Protein AF-R5P906-F1 (afdb_monomer_lite)

Structure (mmCIF, N/CA/C/O backbone):
data_AF-R5P906-F1
#
_entry.id   AF-R5P906-F1
#
loop_
_atom_site.group_PDB
_atom_site.id
_atom_site.type_symbol
_atom_site.label_atom_id
_atom_site.label_alt_id
_atom_site.label_comp_id
_atom_site.label_asym_id
_atom_site.label_entity_id
_atom_site.label_seq_id
_atom_site.pdbx_PDB_ins_code
_atom_site.Cartn_x
_atom_site.Cartn_y
_atom_site.Cartn_z
_atom_site.occupancy
_atom_site.B_iso_or_equiv
_atom_site.auth_seq_id
_atom_site.auth_comp_id
_atom_site.auth_asym_id
_atom_site.auth_atom_id
_atom_site.pdbx_PDB_model_num
ATOM 1 N N . MET A 1 1 ? 6.357 2.096 15.323 1.00 85.06 1 MET A N 1
ATOM 2 C CA . MET A 1 1 ? 5.882 1.686 13.984 1.00 85.06 1 MET A CA 1
ATOM 3 C C . MET A 1 1 ? 6.846 2.284 12.983 1.00 85.06 1 MET A C 1
ATOM 5 O O . MET A 1 1 ? 7.236 3.421 13.202 1.00 85.06 1 MET A O 1
ATOM 9 N N . ILE A 1 2 ? 7.254 1.546 11.950 1.00 89.56 2 ILE A N 1
ATOM 10 C CA . ILE A 1 2 ? 8.003 2.144 10.835 1.00 89.56 2 ILE A CA 1
ATOM 11 C C . ILE A 1 2 ? 7.103 3.209 10.202 1.00 89.56 2 ILE A C 1
ATOM 13 O O . ILE A 1 2 ? 5.995 2.909 9.760 1.00 89.56 2 ILE A O 1
ATOM 17 N N . THR A 1 3 ? 7.550 4.458 10.242 1.00 92.94 3 THR A N 1
ATOM 18 C CA . THR A 1 3 ? 6.856 5.613 9.666 1.00 92.94 3 THR A CA 1
ATOM 19 C C . THR A 1 3 ? 7.383 5.892 8.260 1.00 92.94 3 THR A C 1
ATOM 21 O O . THR A 1 3 ? 8.373 5.289 7.845 1.00 92.94 3 THR A O 1
ATOM 24 N N . GLU A 1 4 ? 6.720 6.762 7.487 1.00 92.19 4 GLU A N 1
ATOM 25 C CA . GLU A 1 4 ? 7.110 7.004 6.084 1.00 92.19 4 GLU A CA 1
ATOM 26 C C . GLU A 1 4 ? 8.594 7.367 5.920 1.00 92.19 4 GLU A C 1
ATOM 28 O O . GLU A 1 4 ? 9.213 6.924 4.961 1.00 92.19 4 GLU A O 1
ATOM 33 N N . GLN A 1 5 ? 9.179 8.111 6.866 1.00 90.88 5 GLN A N 1
ATOM 34 C CA . GLN A 1 5 ? 10.576 8.560 6.795 1.00 90.88 5 GLN A CA 1
ATOM 35 C C . GLN A 1 5 ? 11.613 7.434 6.932 1.00 90.88 5 GLN A C 1
ATOM 37 O O . GLN A 1 5 ? 12.781 7.646 6.622 1.00 90.88 5 GLN A O 1
ATOM 42 N N . TYR A 1 6 ? 11.201 6.259 7.414 1.00 92.69 6 TYR A N 1
ATOM 43 C CA . TYR A 1 6 ? 12.075 5.099 7.610 1.00 92.69 6 TYR A CA 1
ATOM 44 C C . TYR A 1 6 ? 11.862 4.004 6.564 1.00 92.69 6 TYR A C 1
ATOM 46 O O . TYR A 1 6 ? 12.515 2.966 6.630 1.00 92.69 6 TYR A O 1
ATOM 54 N N . LYS A 1 7 ? 10.941 4.203 5.616 1.00 92.25 7 LYS A N 1
ATOM 55 C CA . LYS A 1 7 ? 10.788 3.303 4.472 1.00 92.25 7 LYS A CA 1
ATOM 56 C C . LYS A 1 7 ? 11.878 3.635 3.459 1.00 92.25 7 LYS A C 1
ATOM 58 O O . LYS A 1 7 ? 12.037 4.788 3.073 1.00 92.25 7 LYS A O 1
ATOM 63 N N . ASP A 1 8 ? 12.604 2.621 3.022 1.00 90.69 8 ASP A N 1
ATOM 64 C CA . ASP A 1 8 ? 13.882 2.768 2.318 1.00 90.69 8 ASP A CA 1
ATOM 65 C C . ASP A 1 8 ? 13.878 2.192 0.893 1.00 90.69 8 ASP A C 1
ATOM 67 O O . ASP A 1 8 ? 14.857 2.335 0.159 1.00 90.69 8 ASP A O 1
ATOM 71 N N . LYS A 1 9 ? 12.768 1.568 0.477 1.00 93.62 9 LYS A N 1
ATOM 72 C CA . LYS A 1 9 ? 12.625 0.953 -0.843 1.00 93.62 9 LYS A CA 1
ATOM 73 C C . LYS A 1 9 ? 11.361 1.396 -1.570 1.00 93.62 9 LYS A C 1
ATOM 75 O O . LYS A 1 9 ? 10.248 1.300 -1.051 1.00 93.62 9 LYS A O 1
ATOM 80 N N . VAL A 1 10 ? 11.541 1.821 -2.818 1.00 95.94 10 VAL A N 1
ATOM 81 C CA . VAL A 1 10 ? 10.464 2.188 -3.742 1.00 95.94 10 VAL A CA 1
ATOM 82 C C . VAL A 1 10 ? 10.025 0.963 -4.538 1.00 95.94 10 VAL A C 1
ATOM 84 O O . VAL A 1 10 ? 10.842 0.193 -5.037 1.00 95.94 10 VAL A O 1
ATOM 87 N N . TYR A 1 11 ? 8.718 0.793 -4.702 1.00 96.12 11 TYR A N 1
ATOM 88 C CA . TYR A 1 11 ? 8.160 -0.260 -5.539 1.00 96.12 11 TYR A CA 1
ATOM 89 C C . TYR A 1 11 ? 7.305 0.332 -6.654 1.00 96.12 11 TYR A C 1
ATOM 91 O O . TYR A 1 11 ? 6.416 1.147 -6.404 1.00 96.12 11 TYR A O 1
ATOM 99 N N . PHE A 1 12 ? 7.559 -0.113 -7.880 1.00 97.88 12 PHE A N 1
ATOM 100 C CA . PHE A 1 12 ? 6.818 0.285 -9.071 1.00 97.88 12 PHE A CA 1
ATOM 101 C C . PHE A 1 12 ? 5.917 -0.832 -9.565 1.00 97.88 12 PHE A C 1
ATOM 103 O O . PHE A 1 12 ? 6.219 -2.010 -9.413 1.00 97.88 12 PHE A O 1
ATOM 110 N N . SER A 1 13 ? 4.840 -0.481 -10.253 1.00 98.00 13 SER A N 1
ATOM 111 C CA . SER A 1 13 ? 4.048 -1.468 -10.977 1.00 98.00 13 SER A CA 1
ATOM 112 C C . SER A 1 13 ? 4.880 -2.037 -12.127 1.00 98.00 13 SER A C 1
ATOM 114 O O . SER A 1 13 ? 5.520 -1.283 -12.863 1.00 98.00 13 SER A O 1
ATOM 116 N N . GLN A 1 14 ? 4.854 -3.356 -12.334 1.00 97.69 14 GLN A N 1
ATOM 117 C CA . GLN A 1 14 ? 5.440 -3.986 -13.524 1.00 97.69 14 GLN A CA 1
ATOM 118 C C . GLN A 1 14 ? 4.865 -3.405 -14.829 1.00 97.69 14 GLN A C 1
ATOM 120 O O . GLN A 1 14 ? 5.548 -3.424 -15.858 1.00 97.69 14 GLN A O 1
ATOM 125 N N . LEU A 1 15 ? 3.646 -2.852 -14.791 1.00 98.12 15 LEU A N 1
ATOM 126 C CA . LEU A 1 15 ? 3.057 -2.146 -15.927 1.00 98.12 15 LEU A CA 1
ATOM 127 C C . LEU A 1 15 ? 3.859 -0.895 -16.298 1.00 98.12 15 LEU A C 1
ATOM 129 O O . LEU A 1 15 ? 4.104 -0.678 -17.476 1.00 98.12 15 LEU A O 1
ATOM 133 N N . LEU A 1 16 ? 4.367 -0.119 -15.328 1.00 98.25 16 LEU A N 1
ATOM 134 C CA . LEU A 1 16 ? 5.172 1.079 -15.621 1.00 98.25 16 LEU A CA 1
ATOM 135 C C . LEU A 1 16 ? 6.422 0.719 -16.434 1.00 98.25 16 LEU A C 1
ATOM 137 O O . LEU A 1 16 ? 6.729 1.367 -17.432 1.00 98.25 16 LEU A O 1
ATOM 141 N N . ARG A 1 17 ? 7.104 -0.361 -16.038 1.00 97.31 17 ARG A N 1
ATOM 142 C CA . ARG A 1 17 ? 8.279 -0.880 -16.746 1.00 97.31 17 ARG A CA 1
ATOM 143 C C . ARG A 1 17 ? 7.947 -1.397 -18.147 1.00 97.31 17 ARG A C 1
ATOM 145 O O . ARG A 1 17 ? 8.782 -1.290 -19.039 1.00 97.31 17 ARG A O 1
ATOM 152 N N . THR A 1 18 ? 6.770 -1.996 -18.322 1.00 97.69 18 THR A N 1
ATOM 153 C CA . THR A 1 18 ? 6.347 -2.605 -19.593 1.00 97.69 18 THR A CA 1
ATOM 154 C C . THR A 1 18 ? 5.855 -1.558 -20.587 1.00 97.69 18 THR A C 1
ATOM 156 O O . THR A 1 18 ? 6.287 -1.552 -21.736 1.00 97.69 18 THR A O 1
ATOM 159 N N . ASP A 1 19 ? 4.982 -0.662 -20.133 1.00 98.38 19 ASP A N 1
ATOM 160 C CA . ASP A 1 19 ? 4.242 0.262 -20.994 1.00 98.38 19 ASP A CA 1
ATOM 161 C C . ASP A 1 19 ? 5.003 1.573 -21.226 1.00 98.38 19 ASP A C 1
ATOM 163 O O . ASP A 1 19 ? 4.878 2.187 -22.286 1.00 98.38 19 ASP A O 1
ATOM 167 N N . TYR A 1 20 ? 5.834 1.984 -20.259 1.00 98.19 20 TYR A N 1
ATOM 168 C CA . TYR A 1 20 ? 6.615 3.223 -20.302 1.00 98.19 20 TYR A CA 1
ATOM 169 C C . TYR A 1 20 ? 8.098 2.980 -19.965 1.00 98.19 20 TYR A C 1
ATOM 171 O O . TYR A 1 20 ? 8.633 3.582 -19.029 1.00 98.19 20 TYR A O 1
ATOM 179 N N . PRO A 1 21 ? 8.806 2.130 -20.732 1.00 98.12 21 PRO A N 1
ATOM 180 C CA . PRO A 1 21 ? 10.154 1.675 -20.389 1.00 98.12 21 PRO A CA 1
ATOM 181 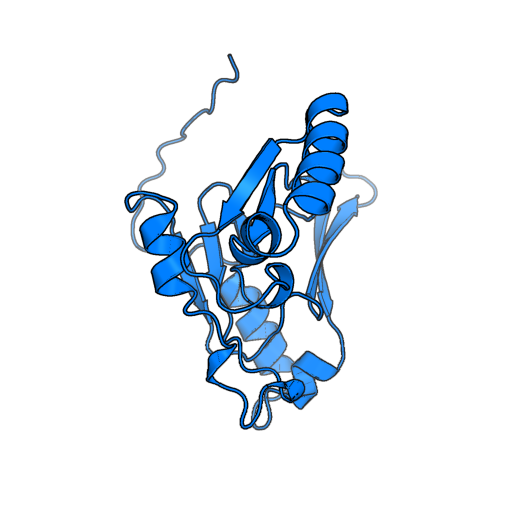C C . PRO A 1 21 ? 11.178 2.809 -20.278 1.00 98.12 21 PRO A C 1
ATOM 183 O O . PRO A 1 21 ? 12.063 2.733 -19.432 1.00 98.12 21 PRO A O 1
ATOM 186 N N . ASN A 1 22 ? 11.048 3.870 -21.084 1.00 98.50 22 ASN A N 1
ATOM 187 C CA . ASN A 1 22 ? 11.950 5.024 -21.012 1.00 98.50 22 ASN A CA 1
ATOM 188 C C . ASN A 1 22 ? 11.736 5.823 -19.720 1.00 98.50 22 ASN A C 1
ATOM 190 O O . ASN A 1 22 ? 12.699 6.101 -19.023 1.00 98.50 22 ASN A O 1
ATOM 194 N N . ILE A 1 23 ? 10.480 6.103 -19.347 1.00 98.12 23 ILE A N 1
ATOM 195 C CA . ILE A 1 23 ? 10.164 6.807 -18.092 1.00 98.12 23 ILE A CA 1
ATOM 196 C C . ILE A 1 23 ? 10.630 5.977 -16.894 1.00 98.12 23 ILE A C 1
ATOM 198 O O . ILE A 1 23 ? 11.262 6.505 -15.986 1.00 98.12 23 ILE A O 1
ATOM 202 N N . TYR A 1 24 ? 10.342 4.671 -16.900 1.00 98.38 24 TYR A N 1
ATOM 203 C CA . TYR A 1 24 ? 10.804 3.761 -15.856 1.00 98.38 24 TYR A CA 1
ATOM 204 C C . TYR A 1 24 ? 12.331 3.788 -15.729 1.00 98.38 24 TYR A C 1
ATOM 206 O O . TYR A 1 24 ? 12.849 3.924 -14.625 1.00 98.38 24 TYR A O 1
ATOM 214 N N . LYS A 1 25 ? 13.045 3.708 -16.859 1.00 98.44 25 LYS A N 1
ATOM 215 C CA . LYS A 1 25 ? 14.506 3.774 -16.898 1.00 98.44 25 LYS A CA 1
ATOM 216 C C . LYS A 1 25 ? 15.024 5.091 -16.313 1.00 98.44 25 LYS A C 1
ATOM 218 O O . LYS A 1 25 ? 15.851 5.039 -15.411 1.00 98.44 25 LYS A O 1
ATOM 223 N N . ASP A 1 26 ? 14.523 6.230 -16.783 1.00 98.56 26 ASP A N 1
ATOM 224 C CA . ASP A 1 26 ? 14.986 7.551 -16.343 1.00 98.56 26 ASP A CA 1
ATOM 225 C C . ASP A 1 26 ? 14.769 7.742 -14.830 1.00 98.56 26 ASP A C 1
ATOM 227 O O . ASP A 1 26 ? 15.641 8.242 -14.121 1.00 98.56 26 ASP A O 1
ATOM 231 N N . VAL A 1 27 ? 13.626 7.285 -14.303 1.00 98.12 27 VAL A N 1
ATOM 232 C CA . VAL A 1 27 ? 13.343 7.323 -12.859 1.00 98.12 27 VAL A CA 1
ATOM 233 C C . VAL A 1 27 ? 14.281 6.394 -12.083 1.00 98.12 27 VAL A C 1
ATOM 235 O O . VAL A 1 27 ? 14.812 6.806 -11.054 1.00 98.12 27 VAL A O 1
ATOM 238 N N . CYS A 1 28 ? 14.518 5.167 -12.558 1.00 98.38 28 CYS A N 1
ATOM 239 C CA . CYS A 1 28 ? 15.465 4.243 -11.928 1.00 98.38 28 CYS A CA 1
ATOM 240 C C . CYS A 1 28 ? 16.887 4.814 -11.895 1.00 98.38 28 CYS A C 1
ATOM 242 O O . CYS A 1 28 ? 17.522 4.745 -10.851 1.00 98.38 28 CYS A O 1
ATOM 244 N N . GLU A 1 29 ? 17.358 5.439 -12.978 1.00 98.62 29 GLU A N 1
ATOM 245 C CA . GLU A 1 29 ? 18.683 6.073 -13.020 1.00 98.62 29 GLU A CA 1
ATOM 246 C C . GLU A 1 29 ? 18.814 7.192 -11.973 1.00 98.62 29 GLU A C 1
ATOM 248 O O . GLU A 1 29 ? 19.851 7.312 -11.320 1.00 98.62 29 GLU A O 1
ATOM 253 N N . ILE A 1 30 ? 17.752 7.977 -11.751 1.00 98.38 30 ILE A N 1
ATOM 254 C CA . ILE A 1 30 ? 17.718 8.994 -10.688 1.00 98.38 30 ILE A CA 1
ATOM 255 C C . ILE A 1 30 ? 17.772 8.341 -9.301 1.00 98.38 30 ILE A C 1
ATOM 257 O O . ILE A 1 30 ? 18.510 8.814 -8.436 1.00 98.38 30 ILE A O 1
ATOM 261 N N . LEU A 1 31 ? 17.006 7.274 -9.064 1.00 98.12 31 LEU A N 1
ATOM 262 C CA . LEU A 1 31 ? 17.007 6.570 -7.777 1.00 98.12 31 LEU A CA 1
ATOM 263 C C . LEU A 1 31 ? 18.367 5.922 -7.487 1.00 98.12 31 LEU A C 1
ATOM 265 O O . LEU A 1 31 ? 18.889 6.089 -6.385 1.00 98.12 31 LEU A O 1
ATOM 269 N N . ASP A 1 32 ? 18.972 5.279 -8.487 1.00 98.25 32 ASP A N 1
ATOM 270 C CA . ASP A 1 32 ? 20.304 4.673 -8.404 1.00 98.25 32 ASP A CA 1
ATOM 271 C C . ASP A 1 32 ? 21.371 5.724 -8.080 1.00 98.25 32 ASP A C 1
ATOM 273 O O . ASP A 1 32 ? 22.176 5.534 -7.169 1.00 98.25 32 ASP A O 1
ATOM 277 N N . ALA A 1 33 ? 21.336 6.881 -8.752 1.00 98.38 33 ALA A N 1
ATOM 278 C CA . ALA A 1 33 ? 22.256 7.988 -8.485 1.00 98.38 33 ALA A CA 1
ATOM 279 C C . ALA A 1 33 ? 22.145 8.545 -7.051 1.00 98.38 33 ALA A C 1
ATOM 281 O O . ALA A 1 33 ? 23.096 9.147 -6.551 1.00 98.38 33 ALA A O 1
ATOM 282 N N . ASN A 1 34 ? 21.005 8.336 -6.385 1.00 97.12 34 ASN A N 1
ATOM 283 C CA . ASN A 1 34 ? 20.751 8.750 -5.005 1.00 97.12 34 ASN A CA 1
ATOM 284 C C . ASN A 1 34 ? 20.813 7.586 -3.997 1.00 97.12 34 ASN A C 1
ATOM 286 O O . ASN A 1 34 ? 20.488 7.787 -2.829 1.00 97.12 34 ASN A O 1
ATOM 290 N N . ASN A 1 35 ? 21.252 6.391 -4.413 1.00 96.88 35 ASN A N 1
ATOM 291 C CA . ASN A 1 35 ? 21.312 5.178 -3.586 1.00 96.88 35 ASN A CA 1
ATOM 292 C C . ASN A 1 35 ? 19.962 4.786 -2.950 1.00 96.88 35 ASN A C 1
ATOM 294 O O . ASN A 1 35 ? 19.921 4.284 -1.827 1.00 96.88 35 ASN A O 1
ATOM 298 N N . VAL A 1 36 ? 18.852 5.018 -3.653 1.00 96.75 36 VAL A N 1
ATOM 299 C CA . VAL A 1 36 ? 17.513 4.619 -3.201 1.00 96.75 36 VAL A CA 1
ATOM 300 C C . VAL A 1 36 ? 17.177 3.255 -3.788 1.00 96.75 36 VAL A C 1
ATOM 302 O O . VAL A 1 36 ? 17.138 3.101 -5.006 1.00 96.75 36 VAL A O 1
ATOM 305 N N . ALA A 1 37 ? 16.903 2.261 -2.941 1.00 96.94 37 ALA A N 1
ATOM 306 C CA . ALA A 1 37 ? 16.540 0.929 -3.411 1.00 96.94 37 ALA A CA 1
ATOM 307 C C . ALA A 1 37 ? 15.205 0.956 -4.173 1.00 96.94 37 ALA A C 1
ATOM 309 O O . ALA A 1 37 ? 14.240 1.595 -3.742 1.00 96.94 37 ALA A O 1
ATOM 310 N N . HIS A 1 38 ? 15.112 0.218 -5.282 1.00 97.38 38 HIS A N 1
ATOM 311 C CA . HIS A 1 38 ? 13.871 0.106 -6.051 1.00 97.38 38 HIS A CA 1
ATOM 312 C C . HIS A 1 38 ? 13.668 -1.265 -6.699 1.00 97.38 38 HIS A C 1
ATOM 314 O O . HIS A 1 38 ? 14.620 -2.005 -6.938 1.00 97.38 38 HIS A O 1
ATOM 320 N N . GLU A 1 39 ? 12.406 -1.635 -6.934 1.00 96.19 39 GLU A N 1
ATOM 321 C CA . GLU A 1 39 ? 12.026 -2.869 -7.637 1.00 96.19 39 GLU A CA 1
ATOM 322 C C . GLU A 1 39 ? 10.616 -2.770 -8.252 1.00 96.19 39 GLU A C 1
ATOM 324 O O . GLU A 1 39 ? 9.835 -1.869 -7.942 1.00 96.19 39 GLU A O 1
ATOM 329 N N . THR A 1 40 ? 10.258 -3.718 -9.119 1.00 97.00 40 THR A N 1
ATOM 330 C CA . THR A 1 40 ? 8.905 -3.865 -9.672 1.00 97.00 40 THR A CA 1
ATOM 331 C C . THR A 1 40 ? 8.062 -4.905 -8.935 1.00 97.00 40 THR A C 1
ATOM 333 O O . THR A 1 40 ? 8.505 -6.023 -8.682 1.00 97.00 40 THR A O 1
ATOM 336 N N . LEU A 1 41 ? 6.794 -4.577 -8.706 1.00 96.69 41 LEU A N 1
ATOM 337 C CA . LEU A 1 41 ? 5.753 -5.473 -8.225 1.00 96.69 41 LEU A CA 1
ATOM 338 C C . LEU A 1 41 ? 5.193 -6.312 -9.382 1.00 96.69 41 LEU A C 1
ATOM 340 O O . LEU A 1 41 ? 4.636 -5.748 -10.336 1.00 96.69 41 LEU A O 1
ATOM 344 N N . PRO A 1 42 ? 5.277 -7.650 -9.308 1.00 95.31 42 PRO A N 1
ATOM 345 C CA . PRO A 1 42 ? 4.731 -8.531 -10.332 1.00 95.31 42 PRO A CA 1
ATOM 346 C C . PRO A 1 42 ? 3.199 -8.575 -10.264 1.00 95.31 42 PRO A C 1
ATOM 348 O O . PRO A 1 42 ? 2.612 -8.237 -9.244 1.00 95.31 42 PRO A O 1
ATOM 351 N N . LEU A 1 43 ? 2.545 -9.069 -11.322 1.00 96.25 43 LEU A N 1
ATOM 352 C CA . LEU A 1 43 ? 1.093 -9.348 -11.354 1.00 96.25 43 LEU A CA 1
ATOM 353 C C . LEU A 1 43 ? 0.184 -8.135 -11.073 1.00 96.25 43 LEU A C 1
ATOM 355 O O . LEU A 1 43 ? -0.978 -8.290 -10.694 1.00 96.25 43 LEU A O 1
ATOM 359 N N . THR A 1 44 ? 0.709 -6.934 -11.275 1.00 97.25 44 THR A N 1
ATOM 360 C CA . THR A 1 44 ? -0.009 -5.676 -11.096 1.00 97.25 44 THR A CA 1
ATOM 361 C C . THR A 1 44 ? -0.980 -5.429 -12.247 1.00 97.25 44 THR A C 1
ATOM 363 O O . THR A 1 44 ? -0.700 -5.763 -13.399 1.00 97.25 44 THR A O 1
ATOM 366 N N . LYS A 1 45 ? -2.152 -4.874 -11.924 1.00 96.50 45 LYS A N 1
ATOM 367 C CA . LYS A 1 45 ? -3.184 -4.462 -12.893 1.00 96.50 45 LYS A CA 1
ATOM 368 C C . LYS A 1 45 ? -3.435 -2.952 -12.903 1.00 96.50 45 LYS A C 1
ATOM 370 O O . LYS A 1 45 ? -4.199 -2.473 -13.737 1.00 96.50 45 LYS A O 1
ATOM 375 N N . ASP A 1 46 ? -2.777 -2.238 -11.995 1.00 94.81 46 ASP A N 1
ATOM 376 C CA . ASP A 1 46 ? -2.802 -0.786 -11.867 1.00 94.81 46 ASP A CA 1
ATOM 377 C C . ASP A 1 46 ? -1.369 -0.261 -11.656 1.00 94.81 46 ASP A C 1
ATOM 379 O O . ASP A 1 46 ? -0.471 -1.009 -11.250 1.00 94.81 46 ASP A O 1
ATOM 383 N N . TYR A 1 47 ? -1.143 1.017 -11.951 1.00 95.38 47 TYR A N 1
ATOM 384 C CA . TYR A 1 47 ? 0.115 1.725 -11.726 1.00 95.38 47 TYR A CA 1
ATOM 385 C C . TYR A 1 47 ? 0.239 2.240 -10.283 1.00 95.38 47 TYR A C 1
ATOM 387 O O . TYR A 1 47 ? 1.355 2.339 -9.765 1.00 95.38 47 TYR A O 1
ATOM 395 N N . TRP A 1 48 ? -0.884 2.531 -9.616 1.00 94.50 48 TRP A N 1
ATOM 396 C CA . TRP A 1 48 ? -0.941 3.192 -8.304 1.00 94.50 48 TRP A CA 1
ATOM 397 C C . TRP A 1 48 ? -0.656 2.241 -7.133 1.00 94.50 48 TRP A C 1
ATOM 399 O O . TRP A 1 48 ? -1.504 1.972 -6.288 1.00 94.50 48 TRP A O 1
ATOM 409 N N . CYS A 1 49 ? 0.579 1.741 -7.061 1.00 95.44 49 CYS A N 1
ATOM 410 C CA . CYS A 1 49 ? 1.019 0.754 -6.064 1.00 95.44 49 CYS A CA 1
ATOM 411 C C . CYS A 1 49 ? 0.752 1.183 -4.623 1.00 95.44 49 CYS A C 1
ATOM 413 O O . CYS A 1 49 ? 0.408 0.354 -3.786 1.00 95.44 49 CYS A O 1
ATOM 415 N N . ARG A 1 50 ? 0.900 2.484 -4.349 1.00 94.62 50 ARG A N 1
ATOM 416 C CA . ARG A 1 50 ? 0.637 3.079 -3.038 1.00 94.62 50 ARG A CA 1
ATOM 417 C C . ARG A 1 50 ? -0.782 2.797 -2.558 1.00 94.62 50 ARG A C 1
ATOM 419 O O . ARG A 1 50 ? -0.952 2.613 -1.362 1.00 94.62 50 ARG A O 1
ATOM 426 N N . ASP A 1 51 ? -1.761 2.761 -3.457 1.00 94.69 51 ASP A N 1
ATOM 427 C CA . ASP A 1 51 ? -3.166 2.697 -3.072 1.00 94.69 51 ASP A CA 1
ATOM 428 C C . ASP A 1 51 ? -3.595 1.298 -2.635 1.00 94.69 51 ASP A C 1
ATOM 430 O O . ASP A 1 51 ? -4.377 1.181 -1.694 1.00 94.69 51 ASP A O 1
ATOM 434 N N . TYR A 1 52 ? -3.057 0.252 -3.267 1.00 95.31 52 TYR A N 1
ATOM 435 C CA . TYR A 1 52 ? -3.458 -1.129 -2.993 1.00 95.31 52 TYR A CA 1
ATOM 436 C C . TYR A 1 52 ? -2.447 -1.933 -2.171 1.00 95.31 52 TYR A C 1
ATOM 438 O O . TYR A 1 52 ? -2.816 -2.958 -1.599 1.00 95.31 52 TYR A O 1
ATOM 446 N N . MET A 1 53 ? -1.168 -1.539 -2.125 1.00 95.56 53 MET A N 1
ATOM 447 C CA . MET A 1 53 ? -0.167 -2.334 -1.411 1.00 95.56 53 MET A CA 1
ATOM 448 C C . MET A 1 53 ? -0.297 -2.197 0.112 1.00 95.56 53 MET A C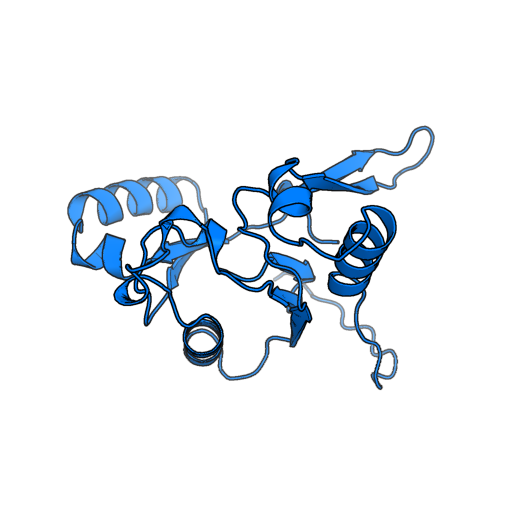 1
ATOM 450 O O . MET A 1 53 ? -0.620 -1.119 0.614 1.00 95.56 53 MET A O 1
ATOM 454 N N . PRO A 1 54 ? 0.013 -3.262 0.873 1.00 95.06 54 PRO A N 1
ATOM 455 C CA . PRO A 1 54 ? -0.047 -3.230 2.327 1.00 95.06 54 PRO A CA 1
ATOM 456 C C . PRO A 1 54 ? 0.916 -2.201 2.936 1.00 95.06 54 PRO A C 1
ATOM 458 O O . PRO A 1 54 ? 2.040 -2.012 2.466 1.00 95.06 54 PRO A O 1
ATOM 461 N N . ILE A 1 55 ? 0.511 -1.580 4.042 1.00 94.62 55 ILE A N 1
ATOM 462 C CA . ILE A 1 55 ? 1.323 -0.594 4.760 1.00 94.62 55 ILE A CA 1
ATOM 463 C C . ILE A 1 55 ? 2.292 -1.318 5.692 1.00 94.62 55 ILE A C 1
ATOM 465 O O . ILE A 1 55 ? 1.868 -1.981 6.640 1.00 94.62 55 ILE A O 1
ATOM 469 N N . GLN A 1 56 ? 3.593 -1.163 5.454 1.00 93.38 56 GLN A N 1
ATOM 470 C CA . GLN A 1 56 ? 4.629 -1.656 6.360 1.00 93.38 56 GLN A CA 1
ATOM 471 C C . GLN A 1 56 ? 4.583 -0.897 7.689 1.00 93.38 56 GLN A C 1
ATOM 473 O O . GLN A 1 56 ? 4.596 0.334 7.702 1.00 93.38 56 GLN A O 1
ATOM 478 N N . TYR A 1 57 ? 4.560 -1.631 8.800 1.00 92.44 57 TYR A N 1
ATOM 479 C CA . TYR A 1 57 ? 4.574 -1.051 10.147 1.00 92.44 57 TYR A CA 1
ATOM 480 C C . TYR A 1 57 ? 5.673 -1.619 11.054 1.00 92.44 57 TYR A C 1
ATOM 482 O O . TYR A 1 57 ? 5.956 -1.045 12.112 1.00 92.44 57 TYR A O 1
ATOM 490 N N . ALA A 1 58 ? 6.325 -2.698 10.616 1.00 91.81 58 ALA A N 1
ATOM 491 C CA . ALA A 1 58 ? 7.591 -3.231 11.119 1.00 91.81 58 ALA A CA 1
ATOM 492 C C . ALA A 1 58 ? 8.334 -3.948 9.970 1.00 91.81 58 ALA A C 1
ATOM 494 O O . ALA A 1 58 ? 7.760 -4.113 8.897 1.00 91.81 58 ALA A O 1
ATOM 495 N N . CYS A 1 59 ? 9.585 -4.371 10.190 1.00 87.81 59 CYS A N 1
ATOM 496 C CA . CYS A 1 59 ? 10.482 -4.904 9.149 1.00 87.81 59 CYS A CA 1
ATOM 497 C C . CYS A 1 59 ? 9.804 -5.915 8.198 1.00 87.81 59 CYS A C 1
ATOM 499 O O . CYS A 1 59 ? 9.785 -5.715 6.987 1.00 87.81 59 CYS A O 1
ATOM 501 N N . ASP A 1 60 ? 9.151 -6.935 8.750 1.00 88.81 60 ASP A N 1
ATOM 502 C CA . ASP A 1 60 ? 8.478 -8.023 8.033 1.00 88.81 60 ASP A CA 1
ATOM 503 C C . ASP A 1 60 ? 6.945 -7.986 8.172 1.00 88.81 60 ASP A C 1
ATOM 505 O O . ASP A 1 60 ? 6.266 -8.953 7.813 1.00 88.81 60 ASP A O 1
ATOM 509 N N . ARG A 1 61 ? 6.384 -6.892 8.712 1.00 92.00 61 ARG A N 1
ATOM 510 C CA . ARG A 1 61 ? 4.961 -6.810 9.079 1.00 92.00 61 ARG A CA 1
ATOM 511 C C . ARG A 1 61 ? 4.227 -5.720 8.329 1.00 92.00 61 ARG A C 1
ATOM 513 O O . ARG A 1 61 ? 4.621 -4.550 8.347 1.00 92.00 61 ARG A O 1
ATOM 520 N N . PHE A 1 62 ? 3.106 -6.119 7.748 1.00 93.81 62 PHE A N 1
ATOM 521 C CA . PHE A 1 62 ? 2.317 -5.290 6.858 1.00 93.81 62 PHE A CA 1
ATOM 522 C C . PHE A 1 62 ? 0.837 -5.327 7.227 1.00 93.81 62 PHE A C 1
ATOM 524 O O . PHE A 1 62 ? 0.307 -6.374 7.585 1.00 93.81 62 PHE A O 1
ATOM 531 N N . SER A 1 63 ? 0.165 -4.187 7.121 1.00 94.75 63 SER A N 1
ATOM 532 C CA . SER A 1 63 ? -1.282 -4.064 7.280 1.00 94.75 63 SER A CA 1
ATOM 533 C C . SER A 1 63 ? -1.922 -3.923 5.906 1.00 94.75 63 SER A C 1
ATOM 535 O O . SER A 1 63 ? -1.696 -2.924 5.222 1.00 94.75 63 SER A O 1
ATOM 537 N N . GLN A 1 64 ? -2.714 -4.911 5.500 1.00 95.44 64 GLN A N 1
ATOM 538 C CA . GLN A 1 64 ? -3.445 -4.901 4.237 1.00 95.44 64 GLN A CA 1
ATOM 539 C C . GLN A 1 64 ? -4.896 -4.499 4.483 1.00 95.44 64 GLN A C 1
ATOM 541 O O . GLN A 1 64 ? -5.598 -5.127 5.275 1.00 95.44 64 GLN A O 1
ATOM 546 N N . PHE A 1 65 ? -5.340 -3.462 3.783 1.00 96.69 65 PHE A N 1
ATOM 547 C CA . PHE A 1 65 ? -6.726 -3.008 3.774 1.00 96.69 65 PHE A CA 1
ATOM 548 C C . PHE A 1 65 ? -7.438 -3.503 2.514 1.00 96.69 65 PHE A C 1
ATOM 550 O O . PHE A 1 65 ? -6.805 -3.966 1.561 1.00 96.69 65 PHE A O 1
ATOM 557 N N . VAL A 1 66 ? -8.766 -3.429 2.511 1.00 95.62 66 VAL A N 1
ATOM 558 C CA . VAL A 1 66 ? -9.564 -3.762 1.334 1.00 95.62 66 VAL A CA 1
ATOM 559 C C . VAL A 1 66 ? -9.410 -2.637 0.315 1.00 95.62 66 VAL A C 1
ATOM 561 O O . VAL A 1 66 ? -9.929 -1.542 0.515 1.00 95.62 66 VAL A O 1
ATOM 564 N N . TYR A 1 67 ? -8.719 -2.917 -0.788 1.00 94.25 67 TYR A N 1
ATOM 565 C CA . TYR A 1 67 ? -8.643 -2.000 -1.921 1.00 94.25 67 TYR A CA 1
ATOM 566 C C . TYR A 1 67 ? -9.897 -2.142 -2.790 1.00 94.25 67 TYR A C 1
ATOM 568 O O . TYR A 1 67 ? -10.046 -3.111 -3.539 1.00 94.25 67 TYR A O 1
ATOM 576 N N . ASN A 1 68 ? -10.823 -1.197 -2.647 1.00 91.75 68 ASN A N 1
ATOM 577 C CA . ASN A 1 68 ? -12.067 -1.139 -3.414 1.00 91.75 68 ASN A CA 1
ATOM 578 C C . ASN A 1 68 ? -12.497 0.321 -3.641 1.00 91.75 68 ASN A C 1
ATOM 580 O O . ASN A 1 68 ? -13.555 0.735 -3.155 1.00 91.75 68 ASN A O 1
ATOM 584 N N . PRO A 1 69 ? -11.672 1.116 -4.342 1.00 88.94 69 PRO A N 1
ATOM 585 C CA . PRO A 1 69 ? -11.951 2.526 -4.537 1.00 88.94 69 PRO A CA 1
ATOM 586 C C . PRO A 1 69 ? -13.211 2.735 -5.377 1.00 88.94 69 PRO A C 1
ATOM 588 O O . PRO A 1 69 ? -13.457 2.050 -6.377 1.00 88.94 69 PRO A O 1
ATOM 591 N N . ASP A 1 70 ? -13.984 3.757 -5.024 1.00 88.62 70 ASP A N 1
ATOM 592 C CA . ASP A 1 70 ? -15.191 4.149 -5.752 1.00 88.62 70 ASP A CA 1
ATOM 593 C C . ASP A 1 70 ? -14.957 4.429 -7.249 1.00 88.62 70 ASP A C 1
ATOM 595 O O . ASP A 1 70 ? -15.813 4.102 -8.076 1.00 88.62 70 ASP A O 1
ATOM 599 N N . TYR A 1 71 ? -13.789 4.958 -7.614 1.00 87.62 71 TYR A N 1
ATOM 600 C CA . TYR A 1 71 ? -13.419 5.276 -8.994 1.00 87.62 71 TYR A CA 1
ATOM 601 C C . TYR A 1 71 ? -13.140 4.043 -9.879 1.00 87.62 71 TYR A C 1
ATOM 603 O O . TYR A 1 71 ? -13.082 4.181 -11.109 1.00 87.62 71 TYR A O 1
ATOM 611 N N . LEU A 1 72 ? -13.004 2.842 -9.297 1.00 91.69 72 LEU A N 1
ATOM 612 C CA . LEU A 1 72 ? -12.871 1.573 -10.031 1.00 91.69 72 LEU A CA 1
ATOM 613 C C . LEU A 1 72 ? -14.167 0.753 -10.099 1.00 91.69 72 LEU A C 1
ATOM 615 O O . LEU A 1 72 ? -14.153 -0.338 -10.675 1.00 91.69 72 LEU A O 1
ATOM 619 N N . LYS A 1 73 ? -15.299 1.265 -9.598 1.00 91.19 73 LYS A N 1
ATOM 620 C CA . LYS A 1 73 ? -16.609 0.608 -9.760 1.00 91.19 73 LYS A CA 1
ATOM 621 C C . LYS A 1 73 ? -16.924 0.385 -11.248 1.00 91.19 73 LYS A C 1
ATOM 623 O O . LYS A 1 73 ? -16.898 1.326 -12.043 1.00 91.19 73 LYS A O 1
ATOM 628 N N . GLY A 1 74 ? -17.207 -0.859 -11.638 1.00 94.50 74 GLY A N 1
ATOM 629 C CA . GLY A 1 74 ? -17.428 -1.263 -13.033 1.00 94.50 74 GLY A CA 1
ATOM 630 C C . GLY A 1 74 ? -16.150 -1.389 -13.874 1.00 94.50 74 GLY A C 1
ATOM 631 O O . GLY A 1 74 ? -16.224 -1.564 -15.094 1.00 94.50 74 GLY A O 1
ATOM 632 N N . LYS A 1 75 ? -14.970 -1.260 -13.257 1.00 94.56 75 LYS A N 1
ATOM 633 C CA . LYS A 1 75 ? -13.653 -1.394 -13.894 1.00 94.56 75 LYS A CA 1
ATOM 634 C C . LYS A 1 75 ? -12.746 -2.351 -13.117 1.00 94.56 75 LYS A C 1
ATOM 636 O O . LYS A 1 75 ? -11.529 -2.178 -13.070 1.00 94.56 75 LYS A O 1
ATOM 641 N N . GLU A 1 76 ? -13.328 -3.414 -12.575 1.00 93.06 76 GLU A N 1
ATOM 642 C CA . GLU A 1 76 ? -12.697 -4.384 -11.671 1.00 93.06 76 GLU A CA 1
ATOM 643 C C . GLU A 1 76 ? -11.479 -5.082 -12.296 1.00 93.06 76 GLU A C 1
ATOM 645 O O . GLU A 1 76 ? -10.603 -5.587 -11.595 1.00 93.06 76 GLU A O 1
ATOM 650 N N . LYS A 1 77 ? -11.367 -5.071 -13.631 1.00 94.19 77 LYS A N 1
ATOM 651 C CA . LYS A 1 77 ? -10.186 -5.562 -14.353 1.00 94.19 77 LYS A CA 1
ATOM 652 C C . LYS A 1 77 ? -8.885 -4.838 -13.980 1.00 94.19 77 LYS A C 1
ATOM 654 O O . LYS A 1 77 ? -7.830 -5.431 -14.176 1.00 94.19 77 LYS A O 1
ATOM 659 N N . TYR A 1 78 ? -8.952 -3.614 -13.449 1.00 93.81 78 TYR A N 1
ATOM 660 C CA . TYR A 1 78 ? -7.784 -2.865 -12.968 1.00 93.81 78 TYR A CA 1
ATOM 661 C C . TYR A 1 78 ? -7.479 -3.113 -11.482 1.00 93.81 78 TYR A C 1
ATOM 663 O O . TYR A 1 78 ? -6.435 -2.699 -10.998 1.00 93.81 78 TYR A O 1
ATOM 671 N N . ILE A 1 79 ? -8.326 -3.850 -10.754 1.00 94.88 79 ILE A N 1
ATOM 672 C CA . ILE A 1 79 ? -8.070 -4.169 -9.345 1.00 94.88 79 ILE A CA 1
ATOM 673 C C . ILE A 1 79 ? -6.988 -5.256 -9.257 1.00 94.88 79 ILE A C 1
ATOM 675 O O . ILE A 1 79 ? -7.162 -6.403 -9.708 1.00 94.88 79 ILE A O 1
ATOM 679 N N . THR A 1 80 ? -5.846 -4.871 -8.685 1.00 95.69 80 THR A N 1
ATOM 680 C CA . THR A 1 80 ? -4.709 -5.758 -8.418 1.00 95.69 80 THR A CA 1
ATOM 681 C C . THR A 1 80 ? -5.043 -6.723 -7.280 1.00 95.69 80 THR A C 1
ATOM 683 O O . THR A 1 80 ? -5.572 -6.330 -6.246 1.00 95.69 80 THR A O 1
ATOM 686 N N . ASP A 1 81 ? -4.714 -8.002 -7.465 1.00 95.19 81 ASP A N 1
ATOM 687 C CA . ASP A 1 81 ? -4.846 -9.030 -6.427 1.00 95.19 81 ASP A CA 1
ATOM 688 C C . ASP A 1 81 ? -3.595 -9.008 -5.539 1.00 95.19 81 ASP A C 1
ATOM 690 O O . ASP A 1 81 ? -2.565 -9.601 -5.871 1.00 95.19 81 ASP A O 1
ATOM 694 N N . VAL A 1 82 ? -3.681 -8.255 -4.445 1.00 94.50 82 VAL A N 1
ATOM 695 C CA . VAL A 1 82 ? -2.552 -7.923 -3.566 1.00 94.50 82 VAL A CA 1
ATOM 696 C C . VAL A 1 82 ? -1.923 -9.168 -2.940 1.00 94.50 82 VAL A C 1
ATOM 698 O O . VAL A 1 82 ? -0.698 -9.278 -2.900 1.00 94.50 82 VAL A O 1
ATOM 701 N N . ASP A 1 83 ? -2.731 -10.153 -2.543 1.00 93.06 83 ASP A N 1
ATOM 702 C CA . ASP A 1 83 ? -2.229 -11.395 -1.945 1.00 93.06 83 ASP A CA 1
ATOM 703 C C . ASP A 1 83 ? -1.357 -12.178 -2.940 1.00 93.06 83 ASP A C 1
ATOM 705 O O . ASP A 1 83 ? -0.313 -12.730 -2.573 1.00 93.06 83 ASP A O 1
ATOM 709 N N . LYS A 1 84 ? -1.730 -12.192 -4.230 1.00 93.88 84 LYS A N 1
ATOM 710 C CA . LYS A 1 84 ? -0.897 -12.797 -5.283 1.00 93.88 84 LYS A CA 1
ATOM 711 C C . LYS A 1 84 ? 0.406 -12.037 -5.508 1.00 93.88 84 LYS A C 1
ATOM 713 O O . LYS A 1 84 ? 1.431 -12.688 -5.722 1.00 93.88 84 LYS A O 1
ATOM 718 N N . VAL A 1 85 ? 0.379 -10.701 -5.466 1.00 94.56 85 VAL A N 1
ATOM 719 C CA . VAL A 1 85 ? 1.594 -9.872 -5.563 1.00 94.56 85 VAL A CA 1
ATOM 720 C C . VAL A 1 85 ? 2.538 -10.206 -4.407 1.00 94.56 85 VAL A C 1
ATOM 722 O O . VAL A 1 85 ? 3.671 -10.624 -4.651 1.00 94.56 85 VAL A O 1
ATOM 725 N N . MET A 1 86 ? 2.050 -10.123 -3.165 1.00 91.56 86 MET A N 1
ATOM 726 C CA . MET A 1 86 ? 2.829 -10.379 -1.947 1.00 91.56 86 MET A CA 1
ATOM 727 C C . MET A 1 86 ? 3.446 -11.783 -1.947 1.00 91.56 86 MET A C 1
ATOM 729 O O . MET A 1 86 ? 4.645 -11.936 -1.711 1.00 91.56 86 MET A O 1
ATOM 733 N N . LYS A 1 87 ? 2.663 -12.810 -2.307 1.00 90.75 87 LYS A N 1
ATOM 734 C CA . LYS A 1 87 ? 3.139 -14.200 -2.408 1.00 90.75 87 LYS A CA 1
ATOM 735 C C . LYS A 1 87 ? 4.235 -14.389 -3.461 1.00 90.75 87 LYS A C 1
ATOM 737 O O . LYS A 1 87 ? 5.074 -15.277 -3.321 1.00 90.75 87 LYS A O 1
ATOM 742 N N . LYS A 1 88 ? 4.210 -13.610 -4.547 1.00 90.38 88 LYS A N 1
ATOM 743 C CA . LYS A 1 88 ? 5.195 -13.711 -5.631 1.00 90.38 88 LYS A CA 1
ATOM 744 C C . LYS A 1 88 ? 6.492 -12.973 -5.309 1.00 90.38 88 LYS A C 1
ATOM 746 O O . LYS A 1 88 ? 7.542 -13.437 -5.745 1.00 90.38 88 LYS A O 1
ATOM 751 N N . MET A 1 89 ? 6.417 -11.855 -4.587 1.00 84.69 89 MET A N 1
ATOM 752 C CA . MET A 1 89 ? 7.588 -11.055 -4.226 1.00 84.69 89 MET A CA 1
ATOM 753 C C . MET A 1 89 ? 8.539 -11.799 -3.295 1.00 84.69 89 MET A C 1
ATOM 755 O O . MET A 1 89 ? 9.749 -11.761 -3.493 1.00 84.69 89 MET A O 1
ATOM 759 N N . VAL A 1 90 ? 8.010 -12.441 -2.254 1.00 65.56 90 VAL A N 1
ATOM 760 C CA . VAL A 1 90 ? 8.837 -12.899 -1.136 1.00 65.56 90 VAL A CA 1
ATOM 761 C C . VAL A 1 90 ? 8.382 -14.289 -0.761 1.00 65.56 90 VAL A C 1
ATOM 763 O O . VAL A 1 90 ? 7.223 -14.485 -0.413 1.00 65.56 90 VAL A O 1
ATOM 766 N N . GLY A 1 91 ? 9.279 -15.267 -0.875 1.00 56.28 91 GLY A N 1
ATOM 767 C CA . GLY A 1 91 ? 9.012 -16.671 -0.567 1.00 56.28 91 GLY A CA 1
ATOM 768 C C . GLY A 1 91 ? 8.639 -16.917 0.902 1.00 56.28 91 GLY A C 1
ATOM 769 O O . GLY A 1 91 ? 9.436 -17.478 1.640 1.00 56.28 91 GLY A O 1
ATOM 770 N N . ASN A 1 92 ? 7.410 -16.552 1.282 1.00 59.59 92 ASN A N 1
ATOM 771 C CA . ASN A 1 92 ? 6.668 -16.837 2.518 1.00 59.59 92 ASN A CA 1
ATOM 772 C C . ASN A 1 92 ? 7.064 -16.124 3.831 1.00 59.59 92 ASN A C 1
ATOM 774 O O . ASN A 1 92 ? 6.474 -16.451 4.857 1.00 59.59 92 ASN A O 1
ATOM 778 N N . ASN A 1 93 ? 7.968 -15.138 3.846 1.00 80.69 93 ASN A N 1
ATOM 779 C CA . ASN A 1 93 ? 8.467 -14.579 5.122 1.00 80.69 93 ASN A CA 1
ATOM 780 C C . ASN A 1 93 ? 7.786 -13.286 5.615 1.00 80.69 93 ASN A C 1
ATOM 782 O O . ASN A 1 93 ? 8.210 -12.738 6.626 1.00 80.69 93 ASN A O 1
ATOM 786 N N . PHE A 1 94 ? 6.750 -12.782 4.940 1.00 88.44 94 PHE A N 1
ATOM 787 C CA . PHE A 1 94 ? 6.014 -11.602 5.410 1.00 88.44 94 PHE A CA 1
ATOM 788 C C . PHE A 1 94 ? 4.796 -11.972 6.250 1.00 88.44 94 PHE A C 1
ATOM 790 O O . PHE A 1 94 ? 4.026 -12.866 5.901 1.00 88.44 94 PHE A O 1
ATOM 797 N N . ILE A 1 95 ? 4.587 -11.218 7.327 1.00 90.38 95 ILE A N 1
ATOM 798 C CA . ILE A 1 95 ? 3.402 -11.303 8.174 1.00 90.38 95 ILE A CA 1
ATOM 799 C C . ILE A 1 95 ? 2.447 -10.191 7.747 1.00 90.38 95 ILE A C 1
ATOM 801 O O . ILE A 1 95 ? 2.687 -9.011 8.006 1.00 90.38 95 ILE A O 1
ATOM 805 N N . VAL A 1 96 ? 1.352 -10.572 7.095 1.00 91.56 96 VAL A N 1
ATOM 806 C CA . VAL A 1 96 ? 0.316 -9.637 6.649 1.00 91.56 96 VAL A CA 1
ATOM 807 C C . VAL A 1 96 ? -0.884 -9.733 7.586 1.00 91.56 96 VAL A C 1
ATOM 809 O O . VAL A 1 96 ? -1.431 -10.814 7.794 1.00 91.56 96 VAL A O 1
ATOM 812 N N . ASN A 1 97 ? -1.275 -8.603 8.168 1.00 93.12 97 ASN A N 1
ATOM 813 C CA . ASN A 1 97 ? -2.505 -8.453 8.929 1.00 93.12 97 ASN A CA 1
ATOM 814 C C . ASN A 1 97 ? -3.600 -7.912 8.006 1.00 93.12 97 ASN A C 1
ATOM 816 O O . ASN A 1 97 ? -3.491 -6.790 7.506 1.00 93.12 97 ASN A O 1
ATOM 820 N N . HIS A 1 98 ? -4.641 -8.705 7.773 1.00 94.62 98 HIS A N 1
ATOM 821 C CA . HIS A 1 98 ? -5.754 -8.326 6.908 1.00 94.62 98 HIS A CA 1
ATOM 822 C C . HIS A 1 98 ? -6.838 -7.613 7.712 1.00 94.62 98 HIS A C 1
ATOM 824 O O . HIS A 1 98 ? -7.474 -8.191 8.594 1.00 94.62 98 HIS A O 1
ATOM 830 N N . SER A 1 99 ? -7.070 -6.352 7.370 1.00 95.12 99 SER A N 1
ATOM 831 C CA . SER A 1 99 ? -8.148 -5.536 7.909 1.00 95.12 99 SER A CA 1
ATOM 832 C C . SER A 1 99 ? -9.373 -5.598 7.003 1.00 95.12 99 SER A C 1
ATOM 834 O O . SER A 1 99 ? -9.259 -5.650 5.781 1.00 95.12 99 SER A O 1
ATOM 836 N N . SER A 1 100 ? -10.564 -5.540 7.598 1.00 95.69 100 SER A N 1
ATOM 837 C CA . SER A 1 100 ? -1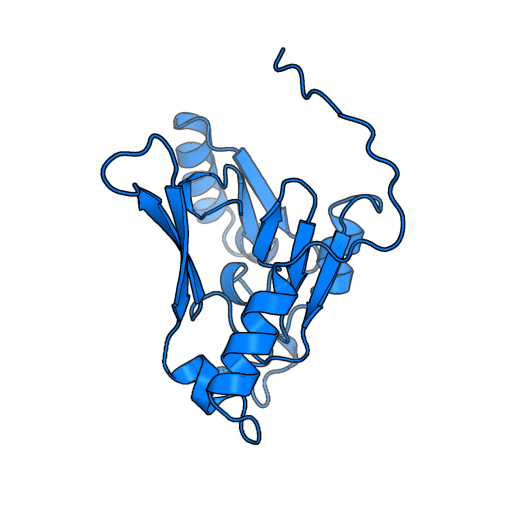1.824 -5.467 6.850 1.00 95.69 100 SER A CA 1
ATOM 838 C C . SER A 1 100 ? -12.178 -4.048 6.393 1.00 95.69 100 SER A C 1
ATOM 840 O O . SER A 1 100 ? -13.236 -3.863 5.800 1.00 95.69 100 SER A O 1
ATOM 842 N N . LEU A 1 101 ? -11.376 -3.040 6.752 1.00 97.12 101 LEU A N 1
ATOM 843 C CA . LEU A 1 101 ? -11.637 -1.652 6.379 1.00 97.12 101 LEU A CA 1
ATOM 844 C C . LEU A 1 101 ? -11.291 -1.412 4.909 1.00 97.12 101 LEU A C 1
ATOM 846 O O . LEU A 1 101 ? -10.260 -1.887 4.429 1.00 97.12 101 LEU A O 1
ATOM 850 N N . VAL A 1 102 ? -12.127 -0.630 4.232 1.00 96.19 102 VAL A N 1
ATOM 851 C CA . VAL A 1 102 ? -11.873 -0.107 2.888 1.00 96.19 102 VAL A CA 1
ATOM 852 C C . VAL A 1 102 ? -11.013 1.142 3.021 1.00 96.19 102 VAL A C 1
ATOM 854 O O . VAL A 1 102 ? -11.472 2.149 3.557 1.00 96.19 102 VAL A O 1
ATOM 857 N N . ILE A 1 103 ? -9.746 1.056 2.624 1.00 95.69 103 ILE A N 1
ATOM 858 C CA . ILE A 1 103 ? -8.798 2.173 2.698 1.00 95.69 103 ILE A CA 1
ATOM 859 C C . ILE A 1 103 ? -7.849 2.081 1.511 1.00 95.69 103 ILE A C 1
ATOM 861 O O . ILE A 1 103 ? -7.118 1.100 1.383 1.00 95.69 103 ILE A O 1
ATOM 865 N N . ASP A 1 104 ? -7.797 3.148 0.719 1.00 91.56 104 ASP A N 1
ATOM 866 C CA . ASP A 1 104 ? -6.736 3.344 -0.267 1.00 91.56 104 ASP A CA 1
ATOM 867 C C . ASP A 1 104 ? -5.518 3.995 0.402 1.00 91.56 104 ASP A C 1
ATOM 869 O O . ASP A 1 104 ? -5.650 4.959 1.164 1.00 91.56 104 ASP A O 1
ATOM 873 N N . GLY A 1 105 ? -4.312 3.521 0.093 1.00 86.19 105 GLY A N 1
ATOM 874 C CA . GLY A 1 105 ? -3.070 4.042 0.673 1.00 86.19 105 GLY A CA 1
ATOM 875 C C . GLY A 1 105 ? -2.751 5.513 0.359 1.00 86.19 105 GLY A C 1
ATOM 876 O O . GLY A 1 105 ? -1.945 6.118 1.070 1.00 86.19 105 GLY A O 1
ATOM 877 N N . GLY A 1 106 ? -3.389 6.123 -0.646 1.00 89.50 106 GLY A N 1
ATOM 878 C CA . GLY A 1 106 ? -3.374 7.573 -0.872 1.00 89.50 106 GLY A CA 1
ATOM 879 C C . GLY A 1 106 ? -4.168 8.385 0.165 1.00 89.50 106 GLY A C 1
ATOM 880 O O . GLY A 1 106 ? -3.940 9.584 0.309 1.00 89.50 106 GLY A O 1
ATOM 881 N N . ASN A 1 107 ? -5.059 7.747 0.931 1.00 94.88 107 ASN A N 1
ATOM 882 C CA . ASN A 1 107 ? -5.886 8.380 1.966 1.00 94.88 107 ASN A CA 1
ATOM 883 C C . ASN A 1 107 ? -5.354 8.172 3.390 1.00 94.88 107 ASN A C 1
ATOM 885 O O . ASN A 1 107 ? -6.042 8.528 4.348 1.00 94.88 107 ASN A O 1
ATOM 889 N N . ILE A 1 108 ? -4.159 7.595 3.544 1.00 94.69 108 ILE A N 1
ATOM 890 C CA . ILE A 1 108 ? -3.555 7.298 4.842 1.00 94.69 108 ILE A CA 1
ATOM 891 C C . ILE A 1 108 ? -2.031 7.480 4.808 1.00 94.69 108 ILE A C 1
ATOM 893 O O . ILE A 1 108 ? -1.325 7.007 3.915 1.00 94.69 108 ILE A O 1
ATOM 897 N N . VAL A 1 109 ? -1.504 8.172 5.815 1.00 94.25 109 VAL A N 1
ATOM 898 C CA . VAL A 1 109 ? -0.069 8.422 5.986 1.00 94.25 109 VAL A CA 1
ATOM 899 C C . VAL A 1 109 ? 0.320 8.167 7.432 1.00 94.25 109 VAL A C 1
ATOM 901 O O . VAL A 1 109 ? -0.368 8.597 8.360 1.00 94.25 109 VAL A O 1
ATOM 904 N N . VAL A 1 110 ? 1.446 7.480 7.622 1.00 93.94 110 VAL A N 1
ATOM 905 C CA . VAL A 1 110 ? 1.986 7.157 8.942 1.00 93.94 110 VAL A CA 1
ATOM 906 C C . VAL A 1 110 ? 3.179 8.058 9.260 1.00 93.94 110 VAL A C 1
ATOM 908 O O . VAL A 1 110 ? 4.252 7.905 8.677 1.00 93.94 110 VAL A O 1
ATOM 911 N N . GLY A 1 111 ? 3.009 8.974 10.209 1.00 93.81 111 GLY A N 1
ATOM 912 C CA . GLY A 1 111 ? 4.050 9.909 10.638 1.00 93.81 111 GLY A CA 1
ATOM 913 C C . GLY A 1 111 ? 4.501 9.677 12.075 1.00 93.81 111 GLY A C 1
ATOM 914 O O . GLY A 1 111 ? 3.960 8.833 12.790 1.00 93.81 111 GLY A O 1
ATOM 915 N N . GLU A 1 112 ? 5.479 10.459 12.516 1.00 94.25 112 GLU A N 1
ATOM 916 C CA . GLU A 1 112 ? 5.864 10.562 13.921 1.00 94.25 112 GLU A CA 1
ATOM 917 C C . GLU A 1 112 ? 6.253 11.979 14.306 1.00 94.25 112 GLU A C 1
ATOM 919 O O . GLU A 1 112 ? 6.586 12.808 13.463 1.00 94.25 112 GLU A O 1
ATOM 924 N N . ILE A 1 113 ? 6.160 12.251 15.603 1.00 94.19 113 ILE A N 1
ATOM 925 C CA . ILE A 1 113 ? 6.540 13.523 16.201 1.00 94.19 113 ILE A CA 1
ATOM 926 C C . ILE A 1 113 ? 7.411 13.269 17.429 1.00 94.19 113 ILE A C 1
ATOM 928 O O . ILE A 1 113 ? 7.129 12.361 18.218 1.00 94.19 113 ILE A O 1
ATOM 932 N N . GLU A 1 114 ? 8.465 14.064 17.594 1.00 93.94 114 GLU A N 1
ATOM 933 C CA . GLU A 1 114 ? 9.288 14.054 18.804 1.00 93.94 114 GLU A CA 1
ATOM 934 C C . GLU A 1 114 ? 8.446 14.430 20.026 1.00 93.94 114 GLU A C 1
ATOM 936 O O . GLU A 1 114 ? 7.614 15.343 19.983 1.00 93.94 114 GLU A O 1
ATOM 941 N N . GLN A 1 115 ? 8.642 13.719 21.135 1.00 92.50 115 GLN A N 1
ATOM 942 C CA . GLN A 1 115 ? 7.943 14.031 22.373 1.00 92.50 115 GLN A CA 1
ATOM 943 C C . GLN A 1 115 ? 8.776 14.995 23.232 1.00 92.50 115 GLN A C 1
ATOM 945 O O . GLN A 1 115 ? 9.913 14.659 23.580 1.00 92.50 115 GLN A O 1
ATOM 950 N N . PRO A 1 116 ? 8.218 16.159 23.633 1.00 92.25 116 PRO A N 1
ATOM 951 C CA . PRO A 1 116 ? 8.934 17.141 24.440 1.00 92.25 116 PRO A CA 1
ATOM 952 C C . PRO A 1 116 ? 9.498 16.533 25.722 1.00 92.25 116 PRO A C 1
ATOM 954 O O . PRO A 1 116 ? 8.812 15.775 26.408 1.00 92.25 116 PRO A O 1
ATOM 957 N N . ASN A 1 117 ? 10.721 16.925 26.077 1.00 90.69 117 ASN A N 1
ATOM 958 C CA . ASN A 1 117 ? 11.429 16.453 27.272 1.00 90.69 117 ASN A CA 1
ATOM 959 C C . ASN A 1 117 ? 11.709 14.936 27.281 1.00 90.69 117 ASN A C 1
ATOM 961 O O . ASN A 1 117 ? 11.893 14.350 28.348 1.00 90.69 117 ASN A O 1
ATOM 965 N N . THR A 1 118 ? 11.753 14.297 26.109 1.00 87.38 118 THR A N 1
ATOM 966 C CA . THR A 1 118 ? 12.156 12.893 25.955 1.00 87.38 118 THR A CA 1
ATOM 967 C C . THR A 1 118 ? 13.059 12.718 24.730 1.00 87.38 118 THR A C 1
ATOM 969 O O . THR A 1 118 ? 13.096 13.581 23.860 1.00 87.38 118 THR A O 1
ATOM 972 N N . TYR A 1 119 ? 13.726 11.567 24.630 1.00 86.62 119 TYR A N 1
ATOM 973 C CA . TYR A 1 119 ? 14.432 11.124 23.418 1.00 86.62 119 TYR A CA 1
ATOM 974 C C . TYR A 1 119 ? 13.589 10.136 22.597 1.00 86.62 119 TYR A C 1
ATOM 976 O O . TYR A 1 119 ? 14.124 9.228 21.966 1.00 86.62 119 TYR A O 1
ATOM 984 N N . THR A 1 120 ? 12.260 10.242 22.682 1.00 88.94 120 THR A N 1
ATOM 985 C CA . THR A 1 120 ? 11.331 9.291 22.061 1.00 88.94 120 THR A CA 1
ATOM 986 C C . THR A 1 120 ? 10.419 9.984 21.061 1.00 88.94 120 THR A C 1
ATOM 988 O O . THR A 1 120 ? 10.065 11.154 21.223 1.00 88.94 120 THR A O 1
ATOM 991 N N . THR A 1 121 ? 10.017 9.246 20.028 1.00 90.56 121 THR A N 1
ATOM 992 C CA . THR A 1 121 ? 9.037 9.696 19.041 1.00 90.56 121 THR A CA 1
ATOM 993 C C . THR A 1 121 ? 7.700 8.995 19.263 1.00 90.56 121 THR A C 1
ATOM 995 O O . THR A 1 121 ? 7.621 7.868 19.759 1.00 90.56 121 THR A O 1
ATOM 998 N N . LYS A 1 122 ? 6.610 9.682 18.914 1.00 91.44 122 LYS A N 1
ATOM 999 C CA . LYS A 1 122 ? 5.253 9.139 18.930 1.00 91.44 122 LYS A CA 1
ATOM 1000 C C . LYS A 1 122 ? 4.732 9.048 17.508 1.00 91.44 122 LYS A C 1
ATOM 1002 O O . LYS A 1 122 ? 4.553 10.071 16.851 1.00 91.44 122 LYS A O 1
ATOM 100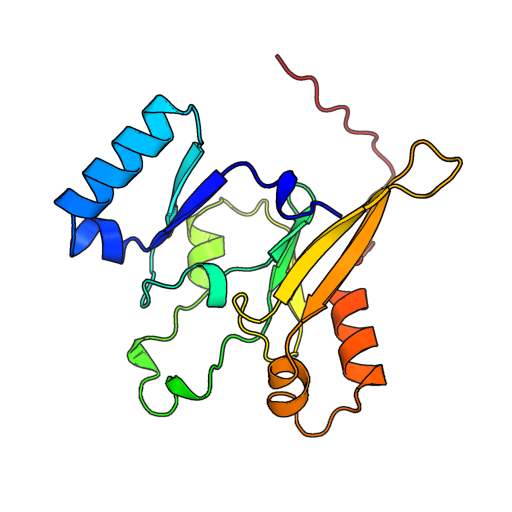7 N N . SER A 1 123 ? 4.419 7.834 17.067 1.00 92.25 123 SER A N 1
ATOM 1008 C CA . SER A 1 123 ? 3.766 7.627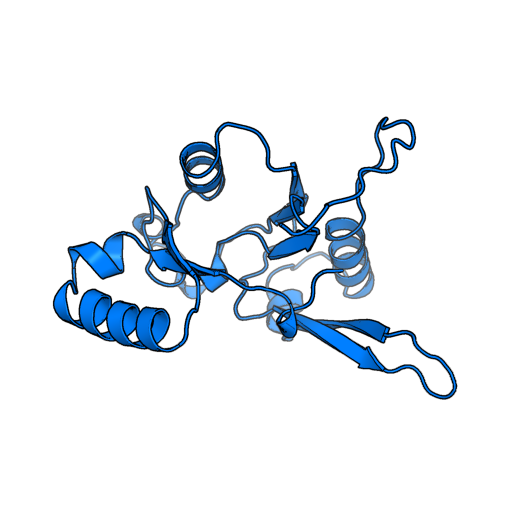 15.776 1.00 92.25 123 SER A CA 1
ATOM 1009 C C . SER A 1 123 ? 2.318 8.137 15.789 1.00 92.25 123 SER A C 1
ATOM 1011 O O . SER A 1 123 ? 1.607 8.023 16.793 1.00 92.25 123 SER A O 1
ATOM 1013 N N . PHE A 1 124 ? 1.866 8.660 14.655 1.00 93.38 124 PHE A N 1
ATOM 1014 C CA . PHE A 1 124 ? 0.489 9.065 14.394 1.00 93.38 124 PHE A CA 1
ATOM 1015 C C . PHE A 1 124 ? 0.067 8.652 12.981 1.00 93.38 124 PHE A C 1
ATOM 1017 O O . PHE A 1 124 ? 0.896 8.345 12.126 1.00 93.38 124 PHE A O 1
ATOM 1024 N N . ILE A 1 125 ? -1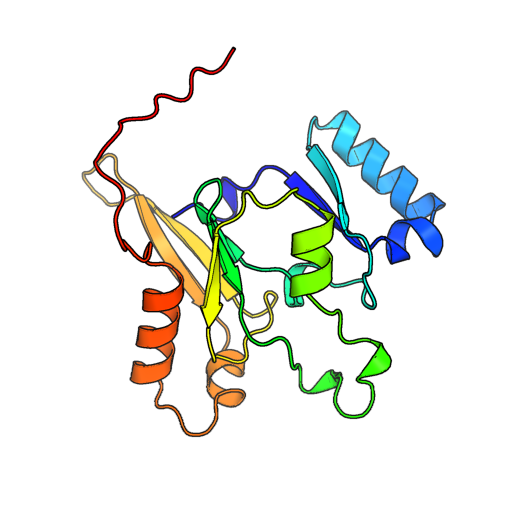.241 8.644 12.745 1.00 94.62 125 ILE A N 1
ATOM 1025 C CA . ILE A 1 125 ? -1.834 8.349 11.442 1.00 94.62 125 ILE A CA 1
ATOM 1026 C C . ILE A 1 125 ? -2.644 9.570 11.024 1.00 94.62 125 ILE A C 1
ATOM 1028 O O . ILE A 1 125 ? -3.477 10.049 11.794 1.00 94.62 125 ILE A O 1
ATOM 1032 N N . VAL A 1 126 ? -2.389 10.066 9.817 1.00 95.19 126 VAL A N 1
ATOM 1033 C CA . VAL A 1 126 ? -3.221 11.072 9.151 1.00 95.19 126 VAL A CA 1
ATOM 1034 C C . VAL A 1 126 ? -4.042 10.354 8.103 1.00 95.19 126 VAL A C 1
ATOM 1036 O O . VAL A 1 126 ? -3.518 9.529 7.360 1.00 95.19 126 VAL A O 1
ATOM 1039 N N . MET A 1 127 ? -5.326 10.671 8.051 1.00 95.62 127 MET A N 1
ATOM 1040 C CA . MET A 1 127 ? -6.249 10.099 7.087 1.00 95.62 127 MET A CA 1
ATOM 1041 C C . MET A 1 127 ? -7.259 11.143 6.638 1.00 95.62 127 MET A C 1
ATOM 1043 O O . MET A 1 127 ? -7.538 12.096 7.369 1.00 95.62 127 MET A O 1
ATOM 1047 N N . THR A 1 128 ? -7.785 10.969 5.432 1.00 96.00 128 THR A N 1
ATOM 1048 C CA . THR A 1 128 ? -8.835 11.835 4.889 1.00 96.00 128 THR A CA 1
ATOM 1049 C C . THR A 1 128 ? -10.214 11.364 5.356 1.00 96.00 128 THR A C 1
ATOM 1051 O O . THR A 1 128 ? -10.396 10.211 5.755 1.00 96.00 128 THR A O 1
ATOM 1054 N N . ASP A 1 129 ? -11.222 12.232 5.246 1.00 95.12 129 ASP A N 1
ATOM 1055 C CA . ASP A 1 129 ? -12.612 11.867 5.554 1.00 95.12 129 ASP A CA 1
ATOM 1056 C C . ASP A 1 129 ? -13.157 10.756 4.640 1.00 95.12 129 ASP A C 1
ATOM 1058 O O . ASP A 1 129 ? -14.122 10.083 5.004 1.00 95.12 129 ASP A O 1
ATOM 1062 N N . LYS A 1 130 ? -12.512 10.492 3.491 1.00 94.50 130 LYS A N 1
ATOM 1063 C CA . LYS A 1 130 ? -12.867 9.388 2.586 1.00 94.50 130 LYS A CA 1
ATOM 1064 C C . LYS A 1 130 ? -12.815 8.035 3.299 1.00 94.50 130 LYS A C 1
ATOM 1066 O O . LYS A 1 130 ? -13.712 7.227 3.101 1.00 94.50 130 LYS A O 1
ATOM 1071 N N . VAL A 1 131 ? -11.872 7.841 4.227 1.00 95.44 131 VAL A N 1
ATOM 1072 C CA . VAL A 1 131 ? -11.807 6.628 5.066 1.00 95.44 131 VAL A CA 1
ATOM 1073 C C . VAL A 1 131 ? -13.082 6.443 5.894 1.00 95.44 131 VAL A C 1
ATOM 1075 O O . VAL A 1 131 ? -13.531 5.318 6.093 1.00 95.44 131 VAL A O 1
ATOM 1078 N N . MET A 1 132 ? -13.697 7.530 6.361 1.00 94.88 132 MET A N 1
ATOM 1079 C CA . MET A 1 132 ? -14.962 7.452 7.097 1.00 94.88 132 MET A CA 1
ATOM 1080 C C . MET A 1 132 ? -16.139 7.186 6.163 1.00 94.88 132 MET A C 1
ATOM 1082 O O . MET A 1 132 ? -17.009 6.385 6.487 1.00 94.88 132 MET A O 1
ATOM 1086 N N . ILE A 1 133 ? -16.154 7.859 5.011 1.00 94.44 133 ILE A N 1
ATOM 1087 C CA . ILE A 1 133 ? -17.233 7.772 4.022 1.00 94.44 133 ILE A CA 1
ATOM 1088 C C . ILE A 1 133 ? -17.301 6.374 3.401 1.00 94.44 133 ILE A C 1
ATOM 1090 O O . ILE A 1 133 ? -18.388 5.854 3.210 1.00 94.44 133 ILE A O 1
ATOM 1094 N N . GLU A 1 134 ? -16.170 5.734 3.109 1.00 94.75 134 GLU A N 1
ATOM 1095 C CA . GLU A 1 134 ? -16.145 4.438 2.412 1.00 94.75 134 GLU A CA 1
ATOM 1096 C C . GLU A 1 134 ? -16.376 3.230 3.327 1.00 94.75 134 GLU A C 1
ATOM 1098 O O . GLU A 1 134 ? -16.612 2.122 2.846 1.00 94.75 134 GLU A O 1
ATOM 1103 N N . ASN A 1 135 ? -16.358 3.439 4.643 1.00 95.69 135 ASN A N 1
ATOM 1104 C CA . ASN A 1 135 ? -16.657 2.417 5.644 1.00 95.69 135 ASN A CA 1
ATOM 1105 C C . ASN A 1 135 ? -18.038 2.653 6.272 1.00 95.69 135 ASN A C 1
ATOM 1107 O O . ASN A 1 135 ? -18.191 2.638 7.498 1.00 95.69 135 ASN A O 1
ATOM 1111 N N . GLU A 1 136 ? -19.046 2.882 5.422 1.00 92.25 136 GLU A N 1
ATOM 1112 C CA . GLU A 1 136 ? -20.432 3.074 5.853 1.00 92.25 136 GLU A CA 1
ATOM 1113 C C . GLU A 1 136 ? -20.899 1.917 6.752 1.00 92.25 136 GLU A C 1
ATOM 1115 O O . GLU A 1 136 ? -20.625 0.742 6.505 1.00 92.25 136 GLU A O 1
ATOM 1120 N N . GLY A 1 137 ? -21.616 2.254 7.824 1.00 94.56 137 GLY A N 1
ATOM 1121 C CA . GLY A 1 137 ? -22.093 1.287 8.817 1.00 94.56 137 GLY A CA 1
ATOM 1122 C C . GLY A 1 137 ? -21.166 1.091 10.019 1.00 94.56 137 GLY A C 1
ATOM 1123 O O . GLY A 1 137 ? -21.605 0.510 11.010 1.00 94.56 137 GLY A O 1
ATOM 1124 N N . LEU A 1 138 ? -19.939 1.621 9.990 1.00 97.12 138 LEU A N 1
ATOM 1125 C CA . LEU A 1 138 ? -19.076 1.724 11.168 1.00 97.12 138 LEU A CA 1
ATOM 1126 C C . LEU A 1 138 ? -19.072 3.156 11.709 1.00 97.12 138 LEU A C 1
ATOM 1128 O O . LEU A 1 138 ? -19.026 4.133 10.963 1.00 97.12 138 LEU A O 1
ATOM 1132 N N . SER A 1 139 ? -19.068 3.302 13.030 1.00 97.31 139 SER A N 1
ATOM 1133 C CA . SER A 1 139 ? -18.814 4.597 13.656 1.00 97.31 139 SER A CA 1
ATOM 1134 C C . SER A 1 139 ? -17.344 4.997 13.510 1.00 97.31 139 SER A C 1
ATOM 1136 O O . SER A 1 139 ? -16.444 4.155 13.470 1.00 97.31 139 SER A O 1
ATOM 1138 N N . LYS A 1 140 ? -17.070 6.307 13.556 1.00 96.06 140 LYS A N 1
ATOM 1139 C CA . LYS A 1 140 ? -15.702 6.853 13.602 1.00 96.06 140 LYS A CA 1
ATOM 1140 C C . LYS A 1 140 ? -14.819 6.147 14.639 1.00 96.06 140 LYS A C 1
ATOM 1142 O O . LYS A 1 140 ? -13.676 5.809 14.353 1.00 96.06 140 LYS A O 1
ATOM 1147 N N . LYS A 1 141 ? -15.355 5.883 15.836 1.00 96.50 141 LYS A N 1
ATOM 1148 C CA . LYS A 1 141 ? -14.615 5.217 16.917 1.00 96.50 141 LYS A CA 1
ATOM 1149 C C . LYS A 1 141 ? -14.258 3.769 16.568 1.00 96.50 141 LYS A C 1
ATOM 1151 O O . LYS A 1 141 ? -13.163 3.322 16.904 1.00 96.50 141 LYS A O 1
ATOM 1156 N N . GLU A 1 142 ? -15.158 3.042 15.909 1.00 97.75 142 GLU A N 1
ATOM 1157 C CA . GLU A 1 142 ? -14.904 1.671 15.451 1.00 97.75 142 GLU A CA 1
ATOM 1158 C C . GLU A 1 142 ? -13.848 1.636 14.350 1.00 97.75 142 GLU A C 1
ATOM 1160 O O . GLU A 1 142 ? -12.940 0.809 14.419 1.00 97.75 142 GLU A O 1
ATOM 1165 N N . ILE A 1 143 ? -13.922 2.561 13.387 1.00 97.44 143 ILE A N 1
ATOM 1166 C CA . ILE A 1 143 ? -12.920 2.708 12.323 1.00 97.44 143 ILE A CA 1
ATOM 1167 C C . ILE A 1 143 ? -11.550 2.994 12.941 1.00 97.44 143 ILE A C 1
ATOM 1169 O O . ILE A 1 143 ? -10.602 2.251 12.707 1.00 97.44 143 ILE A O 1
ATOM 1173 N N . GLU A 1 144 ? -11.447 4.002 13.808 1.00 95.75 144 GLU A N 1
ATOM 1174 C CA . GLU A 1 144 ? -10.192 4.338 14.487 1.00 95.75 144 GLU A CA 1
ATOM 1175 C C . GLU A 1 144 ? -9.630 3.174 15.320 1.00 95.75 144 GLU A C 1
ATOM 1177 O O . GLU A 1 144 ? -8.413 2.991 15.377 1.00 95.75 144 GLU A O 1
ATOM 1182 N N . SER A 1 145 ? -10.491 2.390 15.981 1.00 95.44 145 SER A N 1
ATOM 1183 C CA . SER A 1 145 ? -10.064 1.198 16.725 1.00 95.44 145 SER A CA 1
ATOM 1184 C C . SER A 1 145 ? -9.500 0.138 15.787 1.00 95.44 145 SER A C 1
ATOM 1186 O O . SER A 1 145 ? -8.377 -0.310 15.987 1.00 95.44 145 SER A O 1
ATOM 1188 N N . LYS A 1 146 ? -10.234 -0.201 14.723 1.00 96.25 146 LYS A N 1
ATOM 1189 C CA . LYS A 1 146 ? -9.814 -1.196 13.731 1.00 96.25 146 LYS A CA 1
ATOM 1190 C C . LYS A 1 146 ? -8.522 -0.793 13.023 1.00 96.25 146 LYS A C 1
ATOM 1192 O O . LYS A 1 146 ? -7.672 -1.650 12.797 1.00 96.25 146 LYS A O 1
ATOM 1197 N N . ILE A 1 147 ? -8.338 0.493 12.713 1.00 95.06 147 ILE A N 1
ATOM 1198 C CA . ILE A 1 147 ? -7.074 1.012 12.170 1.00 95.06 147 ILE A CA 1
ATOM 1199 C C . ILE A 1 147 ? -5.942 0.747 13.162 1.00 95.06 147 ILE A C 1
ATOM 1201 O O . ILE A 1 147 ? -4.942 0.150 12.778 1.00 95.06 147 ILE A O 1
ATOM 1205 N N . ARG A 1 148 ? -6.100 1.128 14.439 1.00 92.81 148 ARG A N 1
ATOM 1206 C CA . ARG A 1 148 ? -5.077 0.872 15.468 1.00 92.81 148 ARG A CA 1
ATOM 1207 C C . ARG A 1 148 ? -4.744 -0.614 15.579 1.00 92.81 148 ARG A C 1
ATOM 1209 O O . ARG A 1 148 ? -3.568 -0.959 15.534 1.00 92.81 148 ARG A O 1
ATOM 1216 N N . ASP A 1 149 ? -5.757 -1.473 15.642 1.00 92.56 149 ASP A N 1
ATOM 1217 C CA . ASP A 1 149 ? -5.592 -2.927 15.748 1.00 92.56 149 ASP A CA 1
ATOM 1218 C C . ASP A 1 149 ? -4.867 -3.525 14.533 1.00 92.56 149 ASP A C 1
ATOM 1220 O O . ASP A 1 149 ? -4.138 -4.507 14.665 1.00 92.56 149 ASP A O 1
ATOM 1224 N N . SER A 1 150 ? -5.001 -2.900 13.358 1.00 93.25 150 SER A N 1
ATOM 1225 C CA . SER A 1 150 ? -4.330 -3.345 12.131 1.00 93.25 150 SER A CA 1
ATOM 1226 C C . SER A 1 150 ? -2.799 -3.191 12.207 1.00 93.25 150 SER A C 1
ATOM 1228 O O . SER A 1 150 ? -2.068 -3.946 11.566 1.00 93.25 150 SER A O 1
ATOM 1230 N N . PHE A 1 151 ? -2.307 -2.280 13.054 1.00 90.62 151 PHE A N 1
ATOM 1231 C CA . PHE A 1 151 ? -0.880 -1.989 13.255 1.00 90.62 151 PHE A CA 1
ATOM 1232 C C . PHE A 1 151 ? -0.294 -2.573 14.548 1.00 90.62 151 PHE A C 1
ATOM 1234 O O . PHE A 1 151 ? 0.883 -2.357 14.853 1.00 90.62 151 PHE A O 1
ATOM 1241 N N . ILE A 1 152 ? -1.085 -3.319 15.321 1.00 82.81 152 ILE A N 1
ATOM 1242 C CA . ILE A 1 152 ? -0.592 -4.040 16.495 1.00 82.81 152 ILE A CA 1
ATOM 1243 C C . ILE A 1 152 ? -0.066 -5.403 16.024 1.00 82.81 152 ILE A C 1
ATOM 1245 O O . ILE A 1 152 ? -0.765 -6.119 15.305 1.00 82.81 152 ILE A O 1
ATOM 1249 N N . PRO A 1 153 ? 1.157 -5.814 16.404 1.00 66.62 153 PRO A N 1
ATOM 1250 C CA . PRO A 1 153 ? 1.608 -7.177 16.164 1.00 66.62 153 PRO A CA 1
ATOM 1251 C C . PRO A 1 153 ? 0.643 -8.151 16.846 1.00 66.62 153 PRO A C 1
ATOM 1253 O O . PRO A 1 153 ? 0.508 -8.138 18.068 1.00 66.62 153 PRO A O 1
ATOM 1256 N N . THR A 1 154 ? -0.025 -9.010 16.079 1.00 58.34 154 THR A N 1
ATOM 1257 C CA . THR A 1 154 ? -0.800 -10.120 16.633 1.00 58.34 154 THR A CA 1
ATOM 1258 C C . THR A 1 154 ? 0.174 -11.120 17.248 1.00 58.34 154 THR A C 1
ATOM 1260 O O . THR A 1 154 ? 0.694 -12.019 16.590 1.00 58.34 154 THR A O 1
ATOM 1263 N N . THR A 1 155 ? 0.474 -10.954 18.534 1.00 47.88 155 THR A N 1
ATOM 1264 C CA . THR A 1 155 ? 1.220 -11.931 19.327 1.00 47.88 155 THR A CA 1
ATOM 1265 C C . THR A 1 155 ? 0.350 -13.165 19.539 1.00 47.88 155 THR A C 1
ATOM 1267 O O . THR A 1 155 ? -0.306 -13.338 20.561 1.00 47.88 155 THR A O 1
ATOM 1270 N N . LYS A 1 156 ? 0.358 -14.072 18.564 1.00 39.66 156 LYS A N 1
ATOM 1271 C CA . LYS A 1 156 ? 0.130 -15.491 18.830 1.00 39.66 156 LYS A CA 1
ATOM 1272 C C . LYS A 1 156 ? 1.484 -16.187 18.753 1.00 39.66 156 LYS A C 1
ATOM 1274 O O . LYS A 1 156 ? 1.942 -16.528 17.676 1.00 39.66 156 LYS A O 1
ATOM 1279 N N . TYR A 1 157 ? 2.094 -16.365 19.924 1.00 40.59 157 TYR A N 1
ATOM 1280 C CA . TYR A 1 157 ? 3.250 -17.231 20.175 1.00 40.59 157 TYR A CA 1
ATOM 1281 C C . TYR A 1 157 ? 4.529 -16.905 19.399 1.00 40.59 157 TYR A C 1
ATOM 1283 O O . TYR A 1 157 ? 4.879 -17.595 18.451 1.00 40.59 157 TYR A O 1
ATOM 1291 N N . LEU A 1 158 ? 5.306 -15.945 19.892 1.00 37.59 158 LEU A N 1
ATOM 1292 C CA . LEU A 1 158 ? 6.758 -16.010 19.746 1.00 37.59 158 LEU A CA 1
ATOM 1293 C C . LEU A 1 158 ? 7.362 -15.715 21.115 1.00 37.59 158 LEU A C 1
ATOM 1295 O O . LEU A 1 158 ? 7.168 -14.637 21.675 1.00 37.59 158 LEU A O 1
ATOM 1299 N N . HIS A 1 159 ? 8.034 -16.723 21.673 1.00 37.66 159 HIS A N 1
ATOM 1300 C CA . HIS A 1 159 ? 8.997 -16.523 22.745 1.00 37.66 159 HIS A CA 1
ATOM 1301 C C . HIS A 1 159 ? 9.931 -15.380 22.338 1.00 37.66 159 HIS A C 1
ATOM 1303 O O . HIS A 1 159 ? 10.328 -15.286 21.179 1.00 37.66 159 HIS A O 1
ATOM 1309 N N . HIS A 1 160 ? 10.240 -14.496 23.285 1.00 39.19 160 HIS A N 1
ATOM 1310 C CA . HIS A 1 160 ? 11.223 -13.439 23.102 1.00 39.19 160 HIS A CA 1
ATOM 1311 C C . HIS A 1 160 ? 12.590 -14.047 22.751 1.00 39.19 160 HIS A C 1
ATOM 1313 O O . HIS A 1 160 ? 13.379 -14.344 23.643 1.00 39.19 160 HIS A O 1
ATOM 1319 N N . GLU A 1 161 ? 12.888 -14.208 21.466 1.00 34.06 161 GLU A N 1
ATOM 1320 C CA . GLU A 1 161 ? 14.264 -14.204 20.985 1.00 34.06 161 GLU A CA 1
ATOM 1321 C C . GLU A 1 161 ? 14.573 -12.787 20.511 1.00 34.06 161 GLU A C 1
ATOM 1323 O O . GLU A 1 161 ? 13.992 -12.268 19.557 1.00 34.06 161 GLU A O 1
ATOM 1328 N N . LEU A 1 162 ? 15.456 -12.126 21.258 1.00 31.17 162 LEU A N 1
ATOM 1329 C CA . LEU A 1 162 ? 16.081 -10.874 20.863 1.00 31.17 162 LEU A CA 1
ATOM 1330 C C . LEU A 1 162 ? 16.942 -11.156 19.627 1.00 31.17 162 LEU A C 1
ATOM 1332 O O . LEU A 1 162 ? 18.076 -11.614 19.748 1.00 31.17 162 LEU A O 1
ATOM 1336 N N . VAL A 1 163 ? 16.402 -10.907 18.437 1.00 32.59 163 VAL A N 1
ATOM 1337 C CA . VAL A 1 163 ? 17.194 -10.918 17.206 1.00 32.59 163 VAL A CA 1
ATOM 1338 C C . VAL A 1 163 ? 17.866 -9.555 17.077 1.00 32.59 163 VAL A C 1
ATOM 1340 O O . VAL A 1 163 ? 17.225 -8.556 16.761 1.00 32.59 163 VAL A O 1
ATOM 1343 N N . TYR A 1 164 ? 19.168 -9.515 17.353 1.00 31.61 164 TYR A N 1
ATOM 1344 C CA . TYR A 1 164 ? 20.019 -8.385 16.996 1.00 31.61 164 TYR A CA 1
ATOM 1345 C C . TYR A 1 164 ? 20.278 -8.426 15.487 1.00 31.61 164 TYR A C 1
ATOM 1347 O O . TYR A 1 164 ? 20.884 -9.373 14.985 1.00 31.61 164 TYR A O 1
ATOM 1355 N N . CYS A 1 165 ? 19.827 -7.401 14.765 1.00 28.95 165 CYS A N 1
ATOM 1356 C CA . CYS A 1 165 ? 20.255 -7.163 13.391 1.00 28.95 165 CYS A CA 1
ATOM 1357 C C . CYS A 1 165 ? 21.624 -6.472 13.459 1.00 28.95 165 CYS A C 1
ATOM 1359 O O . CYS A 1 165 ? 21.722 -5.346 13.940 1.00 28.95 165 CYS A O 1
ATOM 1361 N N . ASN A 1 166 ? 22.686 -7.184 13.080 1.00 34.22 166 ASN A N 1
ATOM 1362 C CA . ASN A 1 166 ? 24.013 -6.596 12.926 1.00 34.22 166 ASN A CA 1
ATOM 1363 C C . ASN A 1 166 ? 24.128 -6.056 11.503 1.00 34.22 166 ASN A C 1
ATOM 1365 O O . ASN A 1 166 ? 24.176 -6.849 10.562 1.00 34.22 166 ASN A O 1
ATOM 1369 N N . ASP A 1 167 ? 24.229 -4.737 11.372 1.00 39.62 167 ASP A N 1
ATOM 1370 C CA . ASP A 1 167 ? 24.614 -4.096 10.121 1.00 39.62 167 ASP A CA 1
ATOM 1371 C C . ASP A 1 167 ? 26.094 -4.401 9.846 1.00 39.62 167 ASP A C 1
ATOM 1373 O O . ASP A 1 167 ? 26.990 -4.003 10.598 1.00 39.62 167 ASP A O 1
ATOM 1377 N N . ARG A 1 168 ? 26.346 -5.166 8.783 1.00 36.84 168 ARG A N 1
ATOM 1378 C CA . ARG A 1 168 ? 27.647 -5.273 8.122 1.00 36.84 168 ARG A CA 1
ATOM 1379 C C . ARG A 1 168 ? 27.473 -5.011 6.642 1.00 36.84 168 ARG A C 1
ATOM 1381 O O . ARG A 1 168 ? 26.503 -5.564 6.080 1.00 36.84 168 ARG A O 1
#

Foldseek 3Di:
DCFPVNDQEEEWAVCCCVVPVPVVVVVVVVCVVVVGHYDYQPQALAGPCLFQEFPDLDDQETQGEDADDPVCVVVCSRPGPRVVRVVVPDVPRHHYQYFDFHTTSVFKGKDWDDDPPDPDIDIDMGGDCVSVVRRPPDDPVRSVVSVVVSNDPPPPDDDDDPDDDDDD

Secondary structure (DSSP, 8-state):
---GGG--EEEEEHHHHHH-HHHHHHHHHHHHHTT-EEEEETT-S-S-HHHHSPEEEETTEEEEEE---GGGTT-GGG---HHHHHHHHSSS--EEEEEEEE--GGGEEEEEEEPTTSS-EEEEEEE-THHHHTTTTS-HHHHHHHHHHHTS---SS-----------

Radius of gyration: 17.62 Å; chains: 1; bounding box: 50×34×48 Å

pLDDT: mean 88.34, std 16.95, range [28.95, 98.62]

Sequence (168 aa):
MITEQYKDKVYFSQLLRTDYPNIYKDVCEILDANNVAHETLPLTKDYWCRDYMPIQYACDRFSQFVYNPDYLKGKEKYITDVDKVMKKMVGNNFIVNHSSLVIDGGNIVVGEIEQPNTYTTKSFIVMTDKVMIENEGLSKKEIESKIRDSFIPTTKYLHHELVYCNDR